Protein AF-A0A9D1CJY9-F1 (afdb_monomer_lite)

Sequence (59 aa):
DEDEDDDEDLIECECPHCGNTIYFDAESFDLADDHSCPNCGKPLFDESEEGDEGEDGDK

Structure (mmCIF, N/CA/C/O backbone):
data_AF-A0A9D1CJY9-F1
#
_entry.id   AF-A0A9D1CJY9-F1
#
loop_
_atom_site.group_PDB
_atom_site.id
_atom_site.type_symbol
_atom_site.label_atom_id
_atom_site.label_alt_id
_atom_site.label_comp_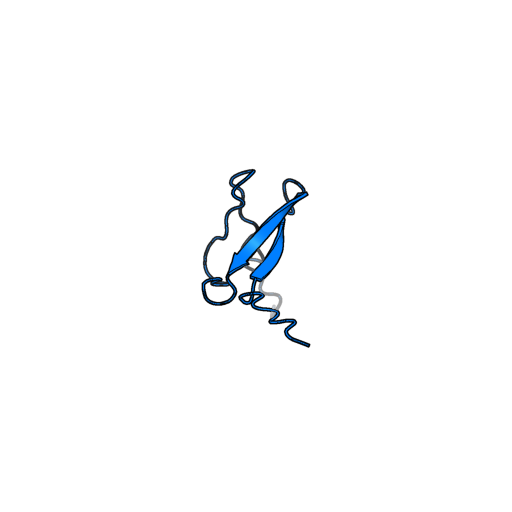id
_atom_site.label_asym_id
_atom_site.label_entity_id
_atom_site.label_seq_id
_atom_site.pdbx_PDB_ins_code
_atom_site.Cartn_x
_atom_site.Cartn_y
_atom_site.Cartn_z
_atom_site.occupancy
_atom_site.B_iso_or_equiv
_atom_site.auth_seq_id
_atom_site.auth_comp_id
_atom_site.auth_asym_id
_atom_site.auth_atom_id
_atom_site.pdbx_PDB_model_num
ATOM 1 N N . ASP A 1 1 ? 19.338 5.386 -26.363 1.00 45.97 1 ASP A N 1
ATOM 2 C CA . ASP A 1 1 ? 18.197 4.674 -25.778 1.00 45.97 1 ASP A CA 1
ATOM 3 C C . ASP A 1 1 ? 18.753 3.547 -24.945 1.00 45.97 1 ASP A C 1
ATOM 5 O O . ASP A 1 1 ? 18.947 2.449 -25.445 1.00 45.97 1 ASP A O 1
ATOM 9 N N . GLU A 1 2 ? 19.138 3.892 -23.727 1.00 54.56 2 GLU A N 1
ATOM 10 C CA . GLU A 1 2 ? 19.533 2.958 -22.671 1.00 54.56 2 GLU A CA 1
ATOM 11 C C . GLU A 1 2 ? 18.735 3.420 -21.450 1.00 54.56 2 GLU A C 1
ATOM 13 O O . GLU A 1 2 ? 19.275 3.971 -20.498 1.00 54.56 2 GLU A O 1
ATOM 18 N N . ASP A 1 3 ? 17.412 3.334 -21.576 1.00 57.09 3 ASP A N 1
ATOM 19 C CA . ASP A 1 3 ? 16.515 3.298 -20.428 1.00 57.09 3 ASP A CA 1
ATOM 20 C C . ASP A 1 3 ? 16.434 1.809 -20.067 1.00 57.09 3 ASP A C 1
ATOM 22 O O . ASP A 1 3 ? 15.586 1.054 -20.542 1.00 57.09 3 ASP A O 1
ATOM 26 N N . GLU A 1 4 ? 17.480 1.354 -19.376 1.00 57.09 4 GLU A N 1
ATOM 27 C CA . GLU A 1 4 ? 17.438 0.139 -18.573 1.00 57.09 4 GLU A CA 1
ATOM 28 C C . GLU A 1 4 ? 16.525 0.464 -17.386 1.00 57.09 4 GLU A C 1
ATOM 30 O O . GLU A 1 4 ? 16.999 0.919 -16.346 1.00 57.09 4 GLU A O 1
ATOM 35 N N . ASP A 1 5 ? 15.210 0.296 -17.571 1.00 55.91 5 ASP A N 1
ATOM 36 C CA . ASP A 1 5 ? 14.252 0.059 -16.482 1.00 55.91 5 ASP A CA 1
ATOM 37 C C . ASP A 1 5 ? 14.659 -1.276 -15.822 1.00 55.91 5 ASP A C 1
ATOM 39 O O . ASP A 1 5 ? 14.048 -2.325 -16.018 1.00 55.91 5 ASP A O 1
ATOM 43 N N . ASP A 1 6 ? 15.771 -1.236 -15.086 1.00 54.31 6 ASP A N 1
ATOM 44 C CA . ASP A 1 6 ? 16.150 -2.163 -14.018 1.00 54.31 6 ASP A CA 1
ATOM 45 C C . ASP A 1 6 ? 15.284 -1.834 -12.791 1.00 54.31 6 ASP A C 1
ATOM 47 O O . ASP A 1 6 ? 15.755 -1.671 -11.669 1.00 54.31 6 ASP A O 1
ATOM 51 N N . ASP A 1 7 ? 13.985 -1.653 -13.019 1.00 57.66 7 ASP A N 1
ATOM 52 C CA . ASP A 1 7 ? 12.988 -1.728 -11.975 1.00 57.66 7 ASP A CA 1
ATOM 53 C C . ASP A 1 7 ? 12.821 -3.224 -11.719 1.00 57.66 7 ASP A C 1
ATOM 55 O O . ASP A 1 7 ? 11.912 -3.874 -12.234 1.00 57.66 7 ASP A O 1
ATOM 59 N N . GLU A 1 8 ? 13.797 -3.771 -10.983 1.00 64.06 8 GLU A N 1
ATOM 60 C CA . GLU A 1 8 ? 13.660 -4.946 -10.120 1.00 64.06 8 GLU A CA 1
ATOM 61 C C . GLU A 1 8 ? 12.180 -5.030 -9.727 1.00 64.06 8 GLU A C 1
ATOM 63 O O . GLU A 1 8 ? 11.664 -4.029 -9.236 1.00 64.06 8 GLU A O 1
ATOM 68 N N . ASP A 1 9 ? 11.462 -6.102 -10.101 1.00 75.38 9 ASP A N 1
ATOM 69 C CA . ASP A 1 9 ? 9.991 -6.150 -10.088 1.00 75.38 9 ASP A CA 1
ATOM 70 C C . ASP A 1 9 ? 9.450 -5.800 -8.684 1.00 75.38 9 ASP A C 1
ATOM 72 O O . ASP A 1 9 ? 9.247 -6.662 -7.832 1.00 75.38 9 ASP A O 1
ATOM 76 N N . LEU A 1 10 ? 9.241 -4.513 -8.413 1.00 82.56 10 LEU A N 1
ATOM 77 C CA . LEU A 1 10 ? 8.939 -3.984 -7.090 1.00 82.56 10 LEU A CA 1
ATOM 78 C C . LEU A 1 10 ? 7.450 -3.652 -7.040 1.00 82.56 10 LEU A C 1
ATOM 80 O O . LEU A 1 10 ? 6.934 -2.808 -7.774 1.00 82.56 10 LEU A O 1
ATOM 84 N N . ILE A 1 11 ? 6.738 -4.320 -6.142 1.00 84.44 11 ILE A N 1
ATOM 85 C CA . ILE A 1 11 ? 5.315 -4.125 -5.897 1.00 84.44 11 ILE A CA 1
ATOM 86 C C . ILE A 1 11 ? 5.153 -2.945 -4.937 1.00 84.44 11 ILE A C 1
ATOM 88 O O . ILE A 1 11 ? 5.485 -3.034 -3.753 1.00 84.44 11 ILE A O 1
ATOM 92 N N . GLU A 1 12 ? 4.600 -1.840 -5.436 1.00 88.56 12 GLU A N 1
ATOM 93 C CA . GLU A 1 12 ? 4.164 -0.717 -4.604 1.00 88.56 12 GLU A CA 1
ATOM 94 C C . GLU A 1 12 ? 2.806 -1.036 -3.959 1.00 88.56 12 GLU A C 1
ATOM 96 O O . GLU A 1 12 ? 1.811 -1.287 -4.641 1.00 88.56 12 GLU A O 1
ATOM 101 N N . CYS A 1 13 ? 2.751 -1.009 -2.628 1.00 84.56 13 CYS A N 1
ATOM 102 C CA . CYS A 1 13 ? 1.541 -1.261 -1.856 1.00 84.56 13 CYS A CA 1
ATOM 103 C C . CYS A 1 13 ? 1.332 -0.173 -0.796 1.00 84.56 13 CYS A C 1
ATOM 105 O O . CYS A 1 13 ? 2.251 0.196 -0.064 1.00 84.56 13 CYS A O 1
ATOM 107 N N . GLU A 1 14 ? 0.109 0.342 -0.679 1.00 90.31 14 GLU A N 1
ATOM 108 C CA . GLU A 1 14 ? -0.249 1.324 0.345 1.00 90.31 14 GLU A CA 1
ATOM 109 C C . GLU A 1 14 ? -0.856 0.628 1.565 1.00 90.31 14 GLU A C 1
ATOM 111 O O . GLU A 1 14 ? -1.811 -0.138 1.458 1.00 90.31 14 GLU A O 1
ATOM 116 N N . CYS A 1 15 ? -0.325 0.920 2.753 1.00 89.44 15 CYS A N 1
ATOM 117 C CA . CYS A 1 15 ? -0.838 0.352 3.989 1.00 89.44 15 CYS A CA 1
ATOM 118 C C . CYS A 1 15 ? -2.264 0.836 4.289 1.00 89.44 15 CYS A C 1
ATOM 120 O O . CYS A 1 15 ? -2.436 2.026 4.575 1.00 89.44 15 CYS A O 1
ATOM 122 N N . PRO A 1 16 ? -3.265 -0.059 4.392 1.00 86.44 16 PRO A N 1
ATOM 123 C CA . PRO A 1 16 ? -4.647 0.333 4.674 1.00 86.44 16 PRO A CA 1
ATOM 124 C C . PRO A 1 16 ? -4.843 0.881 6.097 1.00 86.44 16 PRO A C 1
ATOM 126 O O . PRO A 1 16 ? -5.856 1.509 6.400 1.00 86.44 16 PRO A O 1
ATOM 129 N N . HIS A 1 17 ? -3.879 0.665 6.998 1.00 86.94 17 HIS A N 1
ATOM 130 C CA . HIS A 1 17 ? -3.975 1.111 8.387 1.00 86.94 17 HIS A CA 1
ATOM 131 C C . HIS A 1 17 ? -3.408 2.505 8.646 1.00 86.94 17 HIS A C 1
ATOM 133 O O . HIS A 1 17 ? -3.907 3.206 9.527 1.00 86.94 17 HIS A O 1
ATOM 139 N N . CYS A 1 18 ? -2.337 2.887 7.947 1.00 91.19 18 CYS A N 1
ATOM 140 C CA . CYS A 1 18 ? -1.656 4.165 8.172 1.00 91.19 18 CYS A CA 1
ATOM 141 C C . CYS A 1 18 ? -1.484 5.020 6.913 1.00 91.19 18 CYS A C 1
ATOM 143 O O . CYS A 1 18 ? -1.057 6.164 7.043 1.00 91.19 18 CYS A O 1
ATOM 145 N N . GLY A 1 19 ? -1.816 4.496 5.728 1.00 89.06 19 GLY A N 1
ATOM 146 C CA . GLY A 1 19 ? -1.654 5.18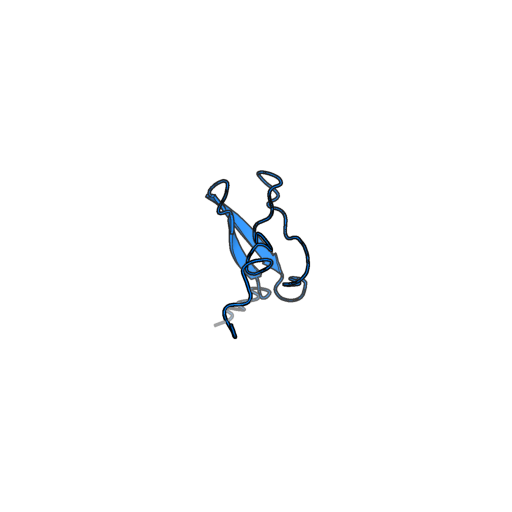6 4.446 1.00 89.06 19 GLY A CA 1
ATOM 147 C C . GLY A 1 19 ? -0.195 5.350 4.021 1.00 89.06 19 GLY A C 1
ATOM 148 O O . GLY A 1 19 ? 0.138 6.304 3.329 1.00 89.06 19 GLY A O 1
ATOM 149 N N . ASN A 1 20 ? 0.703 4.485 4.502 1.00 90.19 20 ASN A N 1
ATOM 150 C CA . ASN A 1 20 ? 2.115 4.529 4.130 1.00 90.19 20 ASN A CA 1
ATOM 151 C C . ASN A 1 20 ? 2.376 3.663 2.898 1.00 90.19 20 ASN A C 1
ATOM 153 O O . ASN A 1 20 ? 2.036 2.482 2.916 1.00 90.19 20 ASN A O 1
ATOM 157 N N . THR A 1 21 ? 3.051 4.220 1.898 1.00 89.81 21 THR A N 1
ATOM 158 C CA . THR A 1 21 ? 3.516 3.499 0.707 1.00 89.81 21 THR A CA 1
ATOM 159 C C . THR A 1 21 ? 4.724 2.622 1.035 1.00 89.81 21 THR A C 1
ATOM 161 O O . THR A 1 21 ? 5.672 3.069 1.687 1.00 89.81 21 THR A O 1
ATOM 164 N N . ILE A 1 22 ? 4.670 1.356 0.637 1.00 86.06 22 ILE A N 1
ATOM 165 C CA . ILE A 1 22 ? 5.653 0.310 0.934 1.00 86.06 22 ILE A CA 1
ATOM 166 C C . ILE A 1 22 ? 6.006 -0.381 -0.378 1.00 86.06 22 ILE A C 1
ATOM 168 O O . ILE A 1 22 ? 5.147 -0.540 -1.239 1.00 86.06 22 ILE A O 1
ATOM 172 N N . TYR A 1 23 ? 7.261 -0.794 -0.507 1.00 87.12 23 TYR A N 1
ATOM 173 C CA . TYR A 1 23 ? 7.790 -1.441 -1.699 1.00 87.12 23 TYR A CA 1
ATOM 174 C C .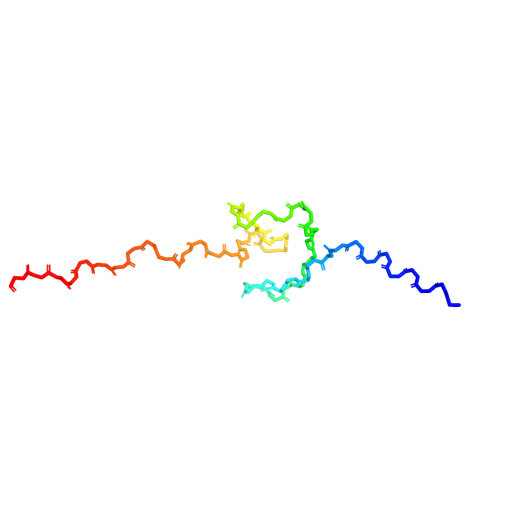 TYR A 1 23 ? 8.226 -2.857 -1.331 1.00 87.12 23 TYR A C 1
ATOM 176 O O . TYR A 1 23 ? 9.021 -3.029 -0.403 1.00 87.12 23 TYR A O 1
ATOM 184 N N . PHE A 1 24 ? 7.664 -3.849 -2.017 1.00 84.38 24 PHE A N 1
ATOM 185 C CA . PHE A 1 24 ? 7.984 -5.265 -1.854 1.00 84.38 24 PHE A CA 1
ATOM 186 C C . PHE A 1 24 ? 8.679 -5.792 -3.093 1.00 84.38 24 PHE A C 1
ATOM 188 O O . PHE A 1 24 ? 8.291 -5.452 -4.200 1.00 84.38 24 PHE A O 1
ATOM 195 N N . ASP A 1 25 ? 9.645 -6.675 -2.905 1.00 86.00 25 ASP A N 1
ATOM 196 C CA . ASP A 1 25 ? 10.283 -7.379 -4.011 1.00 86.00 25 ASP A CA 1
ATOM 197 C C . ASP A 1 25 ? 9.364 -8.503 -4.497 1.00 86.00 25 ASP A C 1
ATOM 199 O O . ASP A 1 25 ? 9.074 -9.413 -3.717 1.00 86.00 25 ASP A O 1
ATOM 203 N N . ALA A 1 26 ? 8.892 -8.475 -5.745 1.00 77.94 26 ALA A N 1
ATOM 204 C CA . ALA A 1 26 ? 7.969 -9.485 -6.267 1.00 77.94 26 ALA A CA 1
ATOM 205 C C . ALA A 1 26 ? 8.565 -10.898 -6.237 1.00 77.94 26 ALA A C 1
ATOM 207 O O . ALA A 1 26 ? 7.823 -11.866 -6.081 1.00 77.94 26 ALA A O 1
ATOM 208 N N . GLU A 1 27 ? 9.893 -11.028 -6.335 1.00 81.12 27 GLU A N 1
ATOM 209 C CA . GLU A 1 27 ? 10.573 -12.324 -6.244 1.00 81.12 27 GLU A CA 1
ATOM 210 C C . GLU A 1 27 ? 10.565 -12.906 -4.821 1.00 81.12 27 GLU A C 1
ATOM 212 O O . GLU A 1 27 ? 10.641 -14.124 -4.649 1.00 81.12 27 GLU A O 1
ATOM 217 N N . SER A 1 28 ? 10.458 -12.053 -3.796 1.00 78.81 28 SER A N 1
ATOM 218 C CA . SER A 1 28 ? 10.439 -12.457 -2.380 1.00 78.81 28 SER A CA 1
ATOM 219 C C . SER A 1 28 ? 9.070 -12.315 -1.711 1.00 78.81 28 SER A C 1
ATOM 221 O O . SER A 1 28 ? 8.883 -12.763 -0.578 1.00 78.81 28 SER A O 1
ATOM 223 N N . PHE A 1 29 ? 8.113 -11.696 -2.400 1.00 76.75 29 PHE A N 1
ATOM 224 C CA . PHE A 1 29 ? 6.776 -11.449 -1.896 1.00 76.75 29 PHE A CA 1
ATOM 225 C C . PHE A 1 29 ? 5.962 -12.744 -1.885 1.00 76.75 29 PHE A C 1
ATOM 227 O O . PHE A 1 29 ? 5.466 -13.208 -2.912 1.00 76.75 29 PHE A O 1
ATOM 234 N N . ASP A 1 30 ? 5.813 -13.328 -0.700 1.00 76.50 30 ASP A N 1
ATOM 235 C CA . ASP A 1 30 ? 4.984 -14.511 -0.502 1.00 76.50 30 ASP A CA 1
ATOM 236 C C . ASP A 1 30 ? 3.576 -14.103 -0.053 1.00 76.50 30 ASP A C 1
ATOM 238 O O . ASP A 1 30 ? 3.400 -13.529 1.017 1.00 76.50 30 ASP A O 1
ATOM 242 N N . LEU A 1 31 ? 2.564 -14.394 -0.874 1.00 67.31 31 LEU A N 1
ATOM 243 C CA . LEU A 1 31 ? 1.156 -14.092 -0.582 1.00 67.31 31 LEU A CA 1
ATOM 244 C C . LEU A 1 31 ?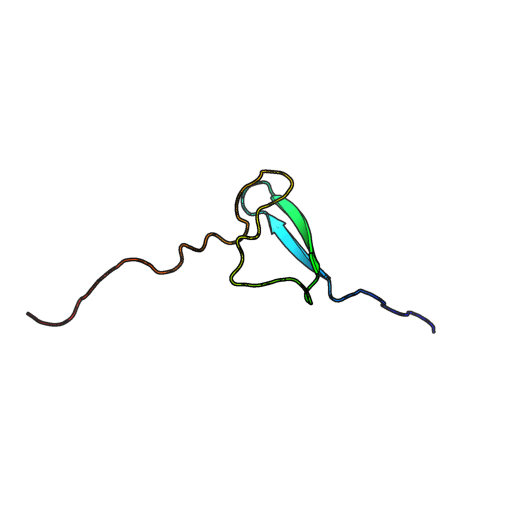 0.626 -14.820 0.667 1.00 67.31 31 LEU A C 1
ATOM 246 O O . LEU A 1 31 ? -0.429 -14.443 1.166 1.00 67.31 31 LEU A O 1
ATOM 250 N N . ALA A 1 32 ? 1.319 -15.867 1.133 1.00 65.81 32 ALA A N 1
ATOM 251 C CA . ALA A 1 32 ? 0.960 -16.632 2.324 1.00 65.81 32 ALA A CA 1
ATOM 252 C C . ALA A 1 32 ? 1.716 -16.191 3.593 1.00 65.81 32 ALA A C 1
ATOM 254 O O . ALA A 1 32 ? 1.479 -16.761 4.657 1.00 65.81 32 ALA A O 1
ATOM 255 N N . ASP A 1 33 ? 2.641 -15.230 3.496 1.00 72.44 33 ASP A N 1
ATOM 256 C CA . ASP A 1 33 ? 3.368 -14.695 4.652 1.00 72.44 33 ASP A CA 1
ATOM 257 C C . ASP A 1 33 ? 2.704 -13.408 5.170 1.00 72.44 33 ASP A C 1
ATOM 259 O O . ASP A 1 33 ? 2.189 -12.592 4.399 1.00 72.44 33 ASP A O 1
ATOM 263 N N . ASP A 1 34 ? 2.709 -13.219 6.493 1.00 72.44 34 ASP A N 1
ATOM 264 C CA . ASP A 1 34 ? 2.137 -12.032 7.138 1.00 72.44 34 ASP A CA 1
ATOM 265 C C . ASP A 1 34 ? 3.022 -10.808 6.859 1.00 72.44 34 ASP A C 1
ATOM 267 O O . ASP A 1 34 ? 3.940 -10.462 7.613 1.00 72.44 34 ASP A O 1
ATOM 271 N N . HIS A 1 35 ? 2.747 -10.128 5.743 1.00 82.31 35 HIS A N 1
ATOM 272 C CA . HIS A 1 35 ? 3.423 -8.880 5.399 1.00 82.31 35 HIS A CA 1
ATOM 273 C C . HIS A 1 35 ? 2.941 -7.760 6.308 1.00 82.31 35 HIS A C 1
ATOM 275 O O . HIS A 1 35 ? 1.960 -7.067 6.039 1.00 82.31 35 HIS A O 1
ATOM 281 N N . SER A 1 36 ? 3.663 -7.557 7.400 1.00 86.75 36 SER A N 1
ATOM 282 C CA . SER A 1 36 ? 3.425 -6.468 8.337 1.00 86.75 36 SER A CA 1
ATOM 283 C C . SER A 1 36 ? 4.020 -5.141 7.853 1.00 86.75 36 SER A C 1
ATOM 285 O O . SER A 1 36 ? 5.184 -5.036 7.468 1.00 86.75 36 SER A O 1
ATOM 287 N N . CYS A 1 37 ? 3.231 -4.071 7.939 1.00 87.75 37 CYS A N 1
ATOM 288 C CA . CYS A 1 37 ? 3.655 -2.715 7.619 1.00 87.75 37 CYS A CA 1
ATOM 289 C C . CYS A 1 37 ? 4.829 -2.273 8.517 1.00 87.75 37 CYS A C 1
ATOM 291 O O . CYS A 1 37 ? 4.670 -2.255 9.739 1.00 87.75 37 CYS A O 1
ATOM 293 N N . PRO A 1 38 ? 5.955 -1.780 7.968 1.00 86.31 38 PRO A N 1
ATOM 294 C CA . PRO A 1 38 ? 7.096 -1.336 8.773 1.00 86.31 38 PRO A CA 1
ATOM 295 C C . PRO A 1 38 ? 6.835 -0.030 9.542 1.00 86.31 38 PRO A C 1
ATOM 297 O O . PRO A 1 38 ? 7.520 0.256 10.521 1.00 86.31 38 PRO A O 1
ATOM 300 N N . ASN A 1 39 ? 5.848 0.770 9.123 1.00 87.50 39 ASN A N 1
ATOM 301 C CA . ASN A 1 39 ? 5.524 2.043 9.768 1.00 87.50 39 ASN A CA 1
ATOM 302 C C . ASN A 1 39 ? 4.617 1.867 10.999 1.00 87.50 39 ASN A C 1
ATOM 304 O O . ASN A 1 39 ? 4.850 2.479 12.039 1.00 87.50 39 ASN A O 1
ATOM 308 N N . CYS A 1 40 ? 3.575 1.035 10.898 1.00 90.94 40 CYS A N 1
ATOM 309 C CA . CYS A 1 40 ? 2.607 0.841 11.984 1.00 90.94 40 CYS A CA 1
ATOM 310 C C . CYS A 1 40 ? 2.652 -0.545 12.641 1.00 90.94 40 CYS A C 1
ATOM 312 O O . CYS A 1 40 ? 1.982 -0.741 13.653 1.00 90.94 40 CYS A O 1
ATOM 314 N N . GLY A 1 41 ? 3.404 -1.496 12.080 1.00 86.38 41 GLY A N 1
ATOM 315 C CA . GLY A 1 41 ? 3.514 -2.870 12.577 1.00 86.38 41 GLY A CA 1
ATOM 316 C C . GLY A 1 41 ? 2.219 -3.675 12.472 1.00 86.38 41 GLY A C 1
ATOM 317 O O . GLY A 1 41 ? 2.014 -4.580 13.272 1.00 86.38 41 GLY A O 1
ATOM 318 N N . LYS A 1 42 ? 1.313 -3.296 11.562 1.00 86.69 42 LYS A N 1
ATOM 319 C CA . LYS A 1 42 ? 0.051 -4.009 11.320 1.00 86.69 42 LYS A CA 1
ATOM 320 C C . LYS A 1 42 ? 0.116 -4.772 9.999 1.00 86.69 42 LYS A C 1
ATOM 322 O O . LYS A 1 42 ? 0.727 -4.223 9.080 1.00 86.69 42 LYS A O 1
ATOM 327 N N . PRO A 1 43 ? -0.518 -5.949 9.893 1.00 85.12 43 PRO A N 1
ATOM 328 C CA . PRO A 1 43 ? -0.569 -6.709 8.649 1.00 85.12 43 PRO A CA 1
ATOM 329 C C . PRO A 1 43 ? -1.158 -5.855 7.526 1.00 85.12 43 PRO A C 1
ATOM 331 O O . PRO A 1 43 ? -2.085 -5.080 7.742 1.00 85.12 43 PRO A O 1
ATOM 334 N N . LEU A 1 44 ? -0.572 -5.929 6.337 1.00 82.19 44 LEU A N 1
ATOM 335 C CA . LEU A 1 44 ? -1.087 -5.249 5.147 1.00 82.19 44 LEU A CA 1
ATOM 336 C C . LEU A 1 44 ? -2.236 -6.018 4.517 1.00 82.19 44 LEU A C 1
ATOM 338 O O . LEU A 1 44 ? -3.170 -5.411 3.996 1.00 82.19 44 LEU A O 1
ATOM 342 N N . PHE A 1 45 ? -2.155 -7.341 4.609 1.00 77.12 45 PHE A N 1
ATOM 343 C CA . PHE A 1 45 ? -3.172 -8.275 4.174 1.00 77.12 45 PHE A CA 1
ATOM 344 C C . PHE A 1 45 ? -3.706 -8.932 5.436 1.00 77.12 45 PHE A C 1
ATOM 346 O O . PHE A 1 45 ? -3.014 -9.699 6.095 1.00 77.12 45 PHE A O 1
ATOM 353 N N . ASP A 1 46 ? -4.913 -8.549 5.827 1.00 66.56 46 ASP A N 1
ATOM 354 C CA . ASP A 1 46 ? -5.620 -9.251 6.885 1.00 66.56 46 ASP A CA 1
ATOM 355 C C . ASP A 1 46 ? -6.071 -10.579 6.259 1.00 66.56 46 ASP A C 1
ATOM 357 O O . ASP A 1 46 ? -6.876 -10.568 5.331 1.00 66.56 46 ASP A O 1
ATOM 361 N N . GLU A 1 47 ? -5.539 -11.717 6.717 1.00 58.62 47 GLU A N 1
ATOM 362 C CA . GLU A 1 47 ? -5.912 -13.065 6.227 1.00 58.62 47 GLU A CA 1
ATOM 363 C C . GLU A 1 47 ? -7.407 -13.396 6.485 1.00 58.62 47 GLU A C 1
ATOM 365 O O . GLU A 1 47 ? -7.899 -14.476 6.174 1.00 58.62 47 GLU A O 1
ATOM 370 N N . SER A 1 48 ? -8.162 -12.442 7.033 1.00 53.75 48 SER A N 1
ATOM 371 C CA . SER A 1 48 ? -9.590 -12.498 7.324 1.00 53.75 48 SER A CA 1
ATOM 372 C C . SER A 1 48 ? -10.490 -12.345 6.088 1.00 53.75 48 SER A C 1
ATOM 374 O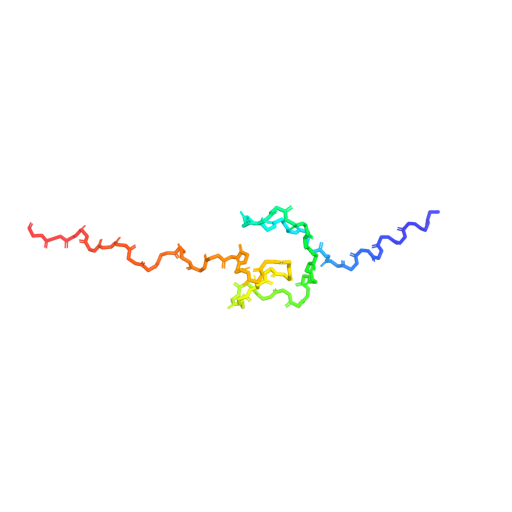 O . SER A 1 48 ? -11.497 -11.637 6.153 1.00 53.75 48 SER A O 1
ATOM 376 N N . GLU A 1 49 ? -10.197 -13.033 4.983 1.00 55.22 49 GLU A N 1
ATOM 377 C CA . GLU A 1 49 ? -11.272 -13.485 4.094 1.00 55.22 49 GLU A CA 1
ATOM 378 C C . GLU A 1 49 ? -11.395 -15.015 4.201 1.00 55.22 49 GLU A C 1
ATOM 380 O O . GLU A 1 49 ? -10.617 -15.782 3.643 1.00 55.22 49 GLU A O 1
ATOM 385 N N . GLU A 1 50 ? -12.436 -15.413 4.942 1.00 56.72 50 GLU A N 1
ATOM 386 C CA . GLU A 1 50 ? -13.166 -16.687 4.846 1.00 56.72 50 GLU A CA 1
ATOM 387 C C . GLU A 1 50 ? -12.728 -17.857 5.746 1.00 56.72 50 GLU A C 1
ATOM 389 O O . GLU A 1 50 ? -12.681 -19.022 5.349 1.00 56.72 50 GLU A O 1
ATOM 394 N N . GLY A 1 51 ? -12.554 -17.567 7.034 1.00 57.16 51 GLY A N 1
ATOM 395 C CA . GLY A 1 51 ? -13.057 -18.458 8.081 1.00 57.16 51 GLY A CA 1
ATOM 396 C C . GLY A 1 51 ? -14.362 -17.897 8.660 1.00 57.16 51 GLY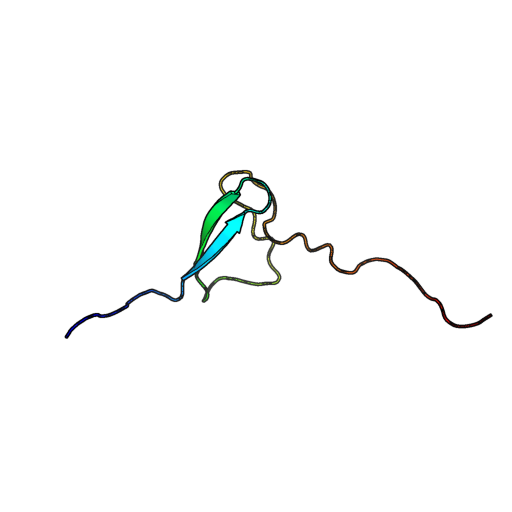 A C 1
ATOM 397 O O . GLY A 1 51 ? -14.311 -16.828 9.259 1.00 57.16 51 GLY A O 1
ATOM 398 N N . ASP A 1 52 ? -15.467 -18.654 8.540 1.00 58.66 52 ASP A N 1
ATOM 399 C CA . ASP A 1 52 ? -16.845 -18.378 9.036 1.00 58.66 52 ASP A CA 1
ATOM 400 C C . ASP A 1 52 ? -17.650 -17.448 8.094 1.00 58.66 52 ASP A C 1
ATOM 402 O O . ASP A 1 52 ? -17.230 -16.331 7.834 1.00 58.66 52 ASP A O 1
ATOM 406 N N . GLU A 1 53 ? -18.757 -17.826 7.437 1.00 57.34 53 GLU A N 1
ATOM 407 C CA . GLU A 1 53 ? -20.006 -18.466 7.893 1.00 57.34 53 GLU A CA 1
ATOM 408 C C . GLU A 1 53 ? -20.583 -19.287 6.702 1.00 57.34 53 GLU A C 1
ATOM 410 O O . GLU A 1 53 ? -20.701 -18.775 5.595 1.00 57.34 53 GLU A O 1
ATOM 415 N N . GLY A 1 54 ? -20.879 -20.586 6.755 1.00 57.84 54 GLY A N 1
ATOM 416 C CA . GLY A 1 54 ? -21.907 -21.231 7.566 1.00 57.84 54 GLY A CA 1
ATOM 417 C C . GLY A 1 54 ? -22.777 -22.101 6.636 1.00 57.84 54 GLY A C 1
ATOM 418 O O . GLY A 1 54 ? -23.259 -21.636 5.607 1.00 57.84 54 GLY A O 1
ATOM 419 N N . GLU A 1 55 ? -22.932 -23.387 6.960 1.00 60.00 55 GLU A N 1
ATOM 420 C CA . GLU A 1 55 ? -23.898 -24.300 6.332 1.00 60.00 55 GLU A CA 1
ATOM 421 C C . GLU A 1 55 ? -25.295 -23.655 6.214 1.00 60.00 55 GLU A C 1
ATOM 423 O O . GLU A 1 55 ? -25.963 -23.460 7.228 1.00 60.00 55 GLU A O 1
ATOM 428 N N . ASP A 1 56 ? -25.791 -23.426 4.996 1.00 58.25 56 ASP A N 1
ATOM 429 C CA . ASP A 1 56 ? -27.233 -23.303 4.744 1.00 58.25 56 ASP A CA 1
ATOM 430 C C . ASP A 1 56 ? -27.627 -24.331 3.677 1.00 58.25 56 ASP A C 1
ATOM 432 O O . ASP A 1 56 ? -27.703 -24.069 2.476 1.00 58.25 56 ASP A O 1
ATOM 436 N N . GLY A 1 57 ? -27.764 -25.577 4.125 1.00 66.50 57 GLY A N 1
ATOM 437 C CA . GLY A 1 57 ? -28.164 -26.696 3.290 1.00 66.50 57 GLY A CA 1
ATOM 438 C C . GLY A 1 57 ? -28.756 -27.820 4.128 1.00 66.50 57 GLY A C 1
ATOM 439 O O . GLY A 1 57 ? -28.022 -28.612 4.697 1.00 66.50 57 GLY A O 1
ATOM 440 N N . ASP A 1 58 ? -30.087 -27.907 4.112 1.00 61.88 58 ASP A N 1
ATOM 441 C CA . ASP A 1 58 ? -30.909 -29.064 4.510 1.00 61.88 58 ASP A CA 1
ATOM 442 C C . ASP A 1 58 ? -31.362 -29.153 5.989 1.00 61.88 58 ASP A C 1
ATOM 444 O O . ASP A 1 58 ? -30.701 -29.721 6.860 1.00 61.88 58 ASP A O 1
ATOM 448 N N . LYS A 1 59 ? -32.561 -28.612 6.260 1.00 51.56 59 LYS A N 1
ATOM 449 C CA . LYS A 1 59 ? -33.626 -29.265 7.056 1.00 51.56 59 LYS A CA 1
ATOM 450 C C . LYS A 1 59 ? -34.967 -28.542 6.936 1.00 51.56 59 LYS A C 1
ATOM 452 O O . LYS A 1 59 ? -34.980 -27.296 7.038 1.00 51.56 59 LYS A O 1
#

Organism: NCBI:txid2840693

Foldseek 3Di:
DPPPPPVQPWDWDAQPPPRDTDIDRPVPDDPPDQDADPVPRHGSDDPPDDDDDDDPDDD

Radius of gyration: 17.77 Å; chains: 1; bounding box: 53×34×38 Å

pLDDT: mean 73.68, std 13.71, range [45.97, 91.19]

Secondary structure (DSSP, 8-state):
---------EEEEE-TTT--EEEEETTT--TTS--B-TTT--BSS---SSS--------